Protein AF-A0A067JIJ6-F1 (afdb_monomer_lite)

Secondary structure (DSSP, 8-state):
-HHHHHHIIIIIII-PPTT-EEEETTTTSHHHHHHHHHHHHTT-EEEE--S-HHHHHHHHHHHHHHHHHHHHHH-HHHHHHHHHHS--PPPP--SS-EEEEHHHHHHHHHHTT----TTSPPPHHHHHHHHHHHHHHHS-S-EEEES-BGGGS-TTPPBPSS-TTBBS--

pLDDT: mean 89.57, std 6.36, range [61.25, 97.12]

Radius of gyration: 20.77 Å; chains: 1; bounding box: 52×34×54 Å

Organism: Jatropha curcas (NCBI:txid180498)

Foldseek 3Di:
DLQVCLCCVQCVVVNDAAAAEAEQAACLDSNNVNNQVVCVVRNYHYDYDHPAQVSVVVVVLQVVLVVLVCCVVPVVVVVVVVCVVPPDDRAFADNPAAEEELVRLVVLLVVVVDDDDQQEDDDPVSVVVSLVSCCVPPVHSGHHYAFHAPVHDDPPFDAPPVDNRTGSHD

Structure (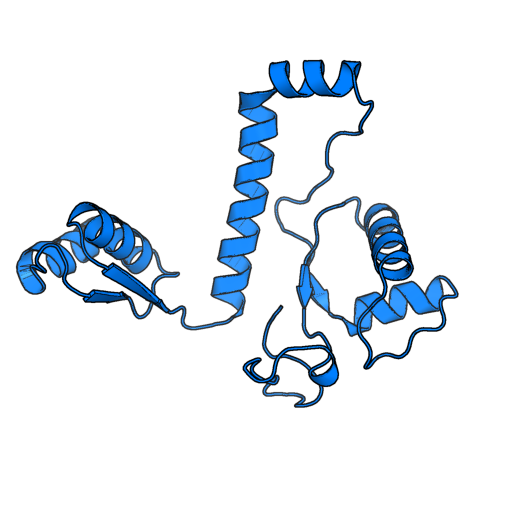mmCIF, N/CA/C/O backbone):
data_AF-A0A067JIJ6-F1
#
_entry.id   AF-A0A067JIJ6-F1
#
loop_
_atom_site.group_PDB
_atom_site.id
_atom_site.type_symbol
_atom_site.label_atom_id
_atom_site.label_alt_id
_atom_site.label_comp_id
_atom_site.label_asym_id
_atom_site.label_entity_id
_atom_site.label_seq_id
_atom_site.pdbx_PDB_ins_code
_atom_site.Cartn_x
_atom_site.Cartn_y
_atom_site.Cartn_z
_atom_site.occupancy
_atom_site.B_iso_or_equiv
_atom_site.auth_seq_id
_atom_site.auth_comp_id
_atom_site.auth_asym_id
_atom_site.auth_atom_id
_atom_site.pdbx_PDB_model_num
ATOM 1 N N . MET A 1 1 ? 17.591 14.499 -14.780 1.00 70.12 1 MET A N 1
ATOM 2 C CA . MET A 1 1 ? 18.562 13.438 -15.145 1.00 70.12 1 MET A CA 1
ATOM 3 C C . MET A 1 1 ? 18.057 11.987 -15.072 1.00 70.12 1 MET A C 1
ATOM 5 O O . MET A 1 1 ? 18.535 11.221 -15.896 1.00 70.12 1 MET A O 1
ATOM 9 N N . PRO A 1 2 ? 17.116 11.569 -14.192 1.00 82.56 2 PRO A N 1
ATOM 10 C CA . PRO A 1 2 ? 16.748 10.147 -14.057 1.00 82.56 2 PRO A CA 1
ATOM 11 C C . PRO A 1 2 ? 16.275 9.461 -15.348 1.00 82.56 2 PRO A C 1
ATOM 13 O O . PRO A 1 2 ? 16.633 8.314 -15.590 1.00 82.56 2 PRO A O 1
ATOM 16 N N . GLY A 1 3 ? 15.517 10.173 -16.191 1.00 88.06 3 GLY A N 1
ATOM 17 C CA . GLY A 1 3 ? 14.986 9.629 -17.446 1.00 88.06 3 GLY A CA 1
ATOM 18 C C . GLY A 1 3 ? 16.061 9.281 -18.477 1.00 88.06 3 GLY A C 1
ATOM 19 O O . GLY A 1 3 ? 16.029 8.189 -19.028 1.00 88.06 3 GLY A O 1
ATOM 20 N N . ILE A 1 4 ? 17.049 10.160 -18.688 1.00 92.12 4 ILE A N 1
ATOM 21 C CA . ILE A 1 4 ? 18.144 9.912 -19.64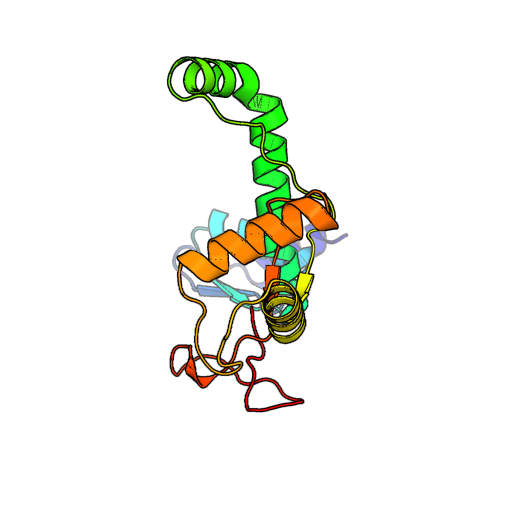5 1.00 92.12 4 ILE A CA 1
ATOM 22 C C . ILE A 1 4 ? 18.999 8.732 -19.177 1.00 92.12 4 ILE A C 1
ATOM 24 O O . ILE A 1 4 ? 19.309 7.848 -19.968 1.00 92.12 4 ILE A O 1
ATOM 28 N N . THR A 1 5 ? 19.335 8.674 -17.885 1.00 92.12 5 THR A N 1
ATOM 29 C CA . THR A 1 5 ? 20.112 7.558 -17.327 1.00 92.12 5 THR A CA 1
ATOM 30 C C . THR A 1 5 ? 19.368 6.228 -17.453 1.00 92.12 5 THR A C 1
ATOM 32 O O . THR A 1 5 ? 19.973 5.234 -17.844 1.00 92.12 5 THR A O 1
ATOM 35 N N . ALA A 1 6 ? 18.059 6.209 -17.170 1.00 92.75 6 ALA A N 1
ATOM 36 C CA . ALA A 1 6 ? 17.227 5.023 -17.358 1.00 92.75 6 ALA A CA 1
ATOM 37 C C . ALA A 1 6 ? 17.177 4.594 -18.831 1.00 92.75 6 ALA A C 1
ATOM 39 O O . ALA A 1 6 ? 17.359 3.418 -19.127 1.00 92.75 6 ALA A O 1
ATOM 40 N N . TYR A 1 7 ? 16.968 5.547 -19.744 1.00 92.56 7 TYR A N 1
ATOM 41 C CA . TYR A 1 7 ? 16.856 5.279 -21.174 1.00 92.56 7 TYR A CA 1
ATOM 42 C C . TYR A 1 7 ? 18.153 4.719 -21.757 1.00 92.56 7 TYR A C 1
ATOM 44 O O . TYR A 1 7 ? 18.118 3.670 -22.387 1.00 92.56 7 TYR A O 1
ATOM 52 N N . VAL A 1 8 ? 19.291 5.382 -21.526 1.00 93.94 8 VAL A N 1
ATOM 53 C CA . VAL A 1 8 ? 20.591 4.939 -22.059 1.00 93.94 8 VAL A CA 1
ATOM 54 C C . VAL A 1 8 ? 20.981 3.591 -21.456 1.00 93.94 8 VAL A C 1
ATOM 56 O O . VAL A 1 8 ? 21.371 2.679 -22.180 1.00 93.94 8 VAL A O 1
ATOM 59 N N . GLY A 1 9 ? 20.817 3.422 -20.140 1.00 91.75 9 GLY A N 1
ATOM 60 C CA . GLY A 1 9 ? 21.120 2.153 -19.480 1.00 91.75 9 GLY A CA 1
ATOM 61 C C . GLY A 1 9 ? 20.268 0.993 -19.998 1.00 91.75 9 GLY A C 1
ATOM 62 O O . GLY A 1 9 ? 20.785 -0.102 -20.202 1.00 91.75 9 GLY A O 1
ATOM 63 N N . PHE A 1 10 ? 18.976 1.231 -20.239 1.00 93.69 10 PHE A N 1
ATOM 64 C CA . PHE A 1 10 ? 18.049 0.197 -20.685 1.00 93.69 10 PHE A CA 1
ATOM 65 C C . PHE A 1 10 ? 18.138 -0.083 -22.193 1.00 93.69 10 PHE A C 1
ATOM 67 O O . PHE A 1 10 ? 18.303 -1.235 -22.575 1.00 93.69 10 PHE A O 1
ATOM 74 N N . ASN A 1 11 ? 18.050 0.944 -23.044 1.00 91.12 11 ASN A N 1
ATOM 75 C CA . ASN A 1 11 ? 17.945 0.776 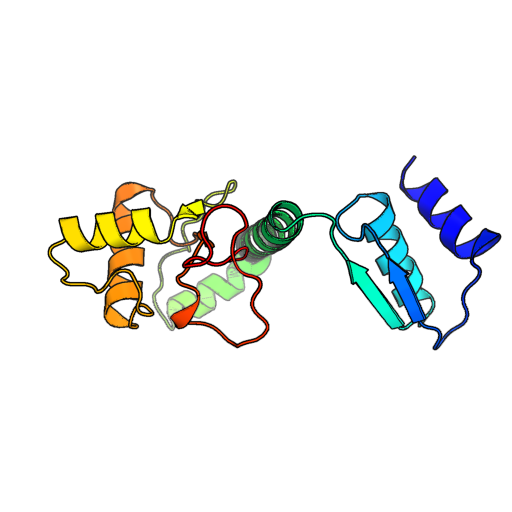-24.497 1.00 91.12 11 ASN A CA 1
ATOM 76 C C . ASN A 1 11 ? 19.301 0.655 -25.202 1.00 91.12 11 ASN A C 1
ATOM 78 O O . ASN A 1 11 ? 19.413 -0.148 -26.119 1.00 91.12 11 ASN A O 1
ATOM 82 N N . GLU A 1 12 ? 20.317 1.417 -24.787 1.00 91.44 12 GLU A N 1
ATOM 83 C CA . GLU A 1 12 ? 21.606 1.464 -25.503 1.00 91.44 12 GLU A CA 1
ATOM 84 C C . GLU A 1 12 ? 22.609 0.442 -24.958 1.00 91.44 12 GLU A C 1
ATOM 86 O O . GLU A 1 12 ? 23.331 -0.193 -25.718 1.00 91.44 12 GLU A O 1
ATOM 91 N N . ILE A 1 13 ? 22.667 0.284 -23.630 1.00 91.94 13 ILE A N 1
ATOM 92 C CA . ILE A 1 13 ? 23.643 -0.605 -22.982 1.00 91.94 13 ILE A CA 1
ATOM 93 C C . ILE A 1 13 ? 23.062 -2.007 -22.789 1.00 91.94 13 ILE A C 1
ATOM 95 O O . ILE A 1 13 ? 23.692 -2.991 -23.166 1.00 91.94 13 ILE A O 1
ATOM 99 N N . GLY A 1 14 ? 21.883 -2.109 -22.168 1.00 89.56 14 GLY A N 1
ATOM 100 C CA . GLY A 1 14 ? 21.240 -3.396 -21.902 1.00 89.56 14 GLY A CA 1
ATOM 101 C C . GLY A 1 14 ? 20.607 -4.024 -23.145 1.00 89.56 14 GLY A C 1
ATOM 102 O O . GLY A 1 14 ? 20.745 -5.226 -23.348 1.00 89.56 14 GLY A O 1
ATOM 103 N N . ALA A 1 15 ? 19.908 -3.212 -23.945 1.00 92.12 15 ALA A N 1
ATOM 104 C CA . ALA A 1 15 ? 19.182 -3.593 -25.161 1.00 92.12 15 ALA A CA 1
ATOM 105 C C . ALA A 1 15 ? 18.406 -4.934 -25.061 1.00 92.12 15 ALA A C 1
ATOM 107 O O . ALA A 1 15 ? 18.557 -5.796 -25.936 1.00 92.12 15 ALA A O 1
ATOM 108 N N . PRO A 1 16 ? 17.588 -5.150 -24.008 1.00 92.62 16 PRO A N 1
ATOM 109 C CA . PRO A 1 16 ? 16.910 -6.424 -23.806 1.00 92.62 16 PRO A CA 1
ATOM 110 C C . PRO A 1 16 ? 15.815 -6.652 -24.850 1.00 92.62 16 PRO A C 1
ATOM 112 O O . PRO A 1 16 ? 15.179 -5.719 -25.351 1.00 92.62 16 PRO A O 1
ATOM 115 N N . LYS A 1 17 ? 15.566 -7.922 -25.162 1.00 93.12 17 LYS A N 1
ATOM 116 C CA . LYS A 1 17 ? 14.588 -8.355 -26.162 1.00 93.12 17 LYS A CA 1
ATOM 117 C C . LYS A 1 17 ? 13.267 -8.757 -25.517 1.00 93.12 17 LYS A C 1
ATOM 119 O O . LYS A 1 17 ? 13.188 -9.178 -24.365 1.00 93.12 17 LYS A O 1
ATOM 124 N N . LYS A 1 18 ? 12.200 -8.686 -26.312 1.00 96.12 18 LYS A N 1
ATOM 125 C CA . LYS A 1 18 ? 10.867 -9.153 -25.919 1.00 96.12 18 LYS A CA 1
ATOM 126 C C . L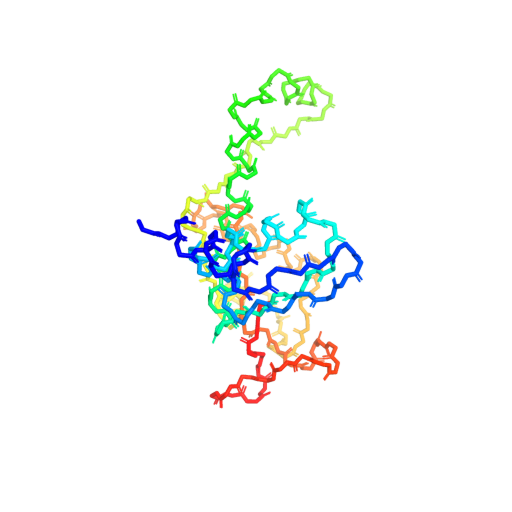YS A 1 18 ? 10.926 -10.594 -25.396 1.00 96.12 18 LYS A C 1
ATOM 128 O O . LYS A 1 18 ? 11.490 -11.468 -26.047 1.00 96.12 18 LYS A O 1
ATOM 133 N N . GLY A 1 19 ? 10.284 -10.836 -24.256 1.00 94.94 19 GLY A N 1
ATOM 134 C CA . GLY A 1 19 ? 10.257 -12.135 -23.580 1.00 94.94 19 GLY A CA 1
ATOM 135 C C . GLY A 1 19 ? 11.434 -12.394 -22.636 1.00 94.94 19 GLY A C 1
ATOM 136 O O . GLY A 1 19 ? 11.396 -13.385 -21.912 1.00 94.94 19 GLY A O 1
ATOM 137 N N . GLU A 1 20 ? 12.444 -11.521 -22.587 1.00 96.12 20 GLU A N 1
ATOM 138 C CA . GLU A 1 20 ? 13.551 -11.651 -21.636 1.00 96.12 20 GLU A CA 1
ATOM 139 C C . GLU A 1 20 ? 13.171 -11.172 -20.229 1.00 96.12 20 GLU A C 1
ATOM 141 O O . GLU A 1 20 ? 12.170 -10.479 -20.020 1.00 96.12 20 GLU A O 1
ATOM 146 N N . TYR A 1 21 ? 13.988 -11.556 -19.246 1.00 95.75 21 TYR A N 1
ATOM 147 C CA . TYR A 1 21 ? 13.817 -11.187 -17.845 1.00 95.75 21 TYR A CA 1
ATOM 148 C C . TYR A 1 21 ? 14.712 -10.001 -17.485 1.00 95.75 21 TYR A C 1
ATOM 150 O O . TYR A 1 21 ? 15.929 -10.056 -17.636 1.00 95.75 21 TYR A O 1
ATOM 158 N N . VAL A 1 22 ? 14.110 -8.943 -16.948 1.00 95.12 22 VAL A N 1
ATOM 159 C CA . VAL A 1 22 ? 14.792 -7.730 -16.494 1.00 95.12 22 VAL A CA 1
ATOM 160 C C . VAL A 1 22 ? 14.654 -7.623 -14.982 1.00 95.12 22 VAL A C 1
ATOM 162 O O . VAL A 1 22 ? 13.550 -7.471 -14.452 1.00 95.12 22 VAL A O 1
ATOM 165 N N . PHE A 1 23 ? 15.787 -7.679 -14.283 1.00 94.31 23 PHE A N 1
ATOM 166 C CA . PHE A 1 23 ? 15.848 -7.469 -12.841 1.00 94.31 23 PHE A CA 1
ATOM 167 C C . PHE A 1 23 ? 16.239 -6.024 -12.507 1.00 94.31 23 PHE A C 1
ATOM 169 O O . PHE A 1 23 ? 17.283 -5.536 -12.934 1.00 94.31 23 PHE A O 1
ATOM 176 N N . VAL A 1 24 ? 15.417 -5.344 -11.707 1.00 93.31 24 VAL A N 1
ATOM 177 C CA . VAL A 1 24 ? 15.632 -3.959 -11.270 1.00 93.31 24 VAL A CA 1
ATOM 178 C C . VAL A 1 24 ? 15.922 -3.940 -9.771 1.00 93.31 24 VAL A C 1
ATOM 180 O O . VAL A 1 24 ? 15.011 -3.985 -8.945 1.00 93.31 24 VAL A O 1
ATOM 183 N N . SER A 1 25 ? 17.200 -3.834 -9.406 1.00 88.44 25 SER A N 1
ATOM 184 C CA . SER A 1 25 ? 17.664 -3.963 -8.015 1.00 88.44 25 SER A CA 1
ATOM 185 C C . SER A 1 25 ? 17.167 -2.858 -7.063 1.00 88.44 25 SER A C 1
ATOM 187 O O . SER A 1 25 ? 17.027 -3.081 -5.859 1.00 88.44 25 SER A O 1
ATOM 189 N N . ALA A 1 26 ? 16.862 -1.670 -7.592 1.00 88.38 26 ALA A N 1
ATOM 190 C CA . ALA A 1 26 ? 16.359 -0.516 -6.846 1.00 88.38 26 ALA A CA 1
ATOM 191 C C . ALA A 1 26 ? 15.078 0.052 -7.481 1.00 88.38 26 ALA A C 1
ATOM 193 O O . ALA A 1 26 ? 14.979 1.250 -7.761 1.00 88.38 26 ALA A O 1
ATOM 194 N N . ALA A 1 27 ? 14.083 -0.811 -7.695 1.00 90.31 27 ALA A N 1
ATOM 195 C CA . ALA A 1 27 ? 12.816 -0.480 -8.351 1.00 90.31 27 ALA A CA 1
ATOM 196 C C . ALA A 1 27 ? 12.028 0.634 -7.642 1.00 90.31 27 ALA A C 1
ATOM 198 O O . ALA A 1 27 ? 11.236 1.329 -8.268 1.00 90.31 27 ALA A O 1
ATOM 199 N N . SER A 1 28 ? 12.276 0.857 -6.347 1.00 87.56 28 SER A N 1
ATOM 200 C CA . SER A 1 28 ? 11.662 1.953 -5.593 1.00 87.56 28 SER A CA 1
ATOM 201 C C . SER A 1 28 ? 12.216 3.344 -5.926 1.00 87.56 28 SER A C 1
ATOM 203 O O . SER A 1 28 ? 11.618 4.338 -5.524 1.00 87.56 28 SER A O 1
ATOM 205 N N . GLY A 1 29 ? 13.388 3.432 -6.562 1.00 85.62 29 GLY A N 1
ATOM 206 C CA . GLY A 1 29 ? 14.057 4.696 -6.879 1.00 85.62 29 GLY A CA 1
ATOM 207 C C . GLY A 1 29 ? 13.596 5.307 -8.204 1.00 85.62 29 GLY A C 1
ATOM 208 O O . GLY A 1 29 ? 13.052 4.612 -9.056 1.00 85.62 29 GLY A O 1
ATOM 209 N N . ALA A 1 30 ? 13.881 6.597 -8.410 1.00 88.06 30 ALA A N 1
ATOM 210 C CA . ALA A 1 30 ? 13.436 7.345 -9.593 1.00 88.06 30 ALA A CA 1
ATOM 211 C C . ALA A 1 30 ? 13.857 6.701 -10.930 1.00 88.06 30 ALA A C 1
ATOM 213 O O . ALA A 1 30 ? 13.056 6.621 -11.852 1.00 88.06 30 ALA A O 1
ATOM 214 N N . ILE A 1 31 ? 15.096 6.202 -11.033 1.00 92.31 31 ILE A N 1
ATOM 215 C CA . ILE A 1 31 ? 15.582 5.506 -12.238 1.00 92.31 31 ILE A CA 1
ATOM 216 C C . ILE A 1 31 ? 14.916 4.130 -12.369 1.00 92.31 31 ILE A C 1
ATOM 218 O O . ILE A 1 31 ? 14.432 3.783 -13.440 1.00 92.31 31 ILE A O 1
ATOM 222 N N . GLY A 1 32 ? 14.856 3.359 -11.278 1.00 90.62 32 GLY A N 1
ATOM 223 C CA . GLY A 1 32 ? 14.312 1.999 -11.283 1.00 90.62 32 GLY A CA 1
ATOM 224 C C . GLY A 1 32 ? 12.837 1.936 -11.685 1.00 90.62 32 GLY A C 1
ATOM 225 O O . GLY A 1 32 ? 12.451 1.036 -12.425 1.00 90.62 32 GLY A O 1
ATOM 226 N N . GLN A 1 33 ? 12.035 2.922 -11.271 1.00 91.00 33 GLN A N 1
ATOM 227 C CA . GLN A 1 33 ? 10.636 3.040 -11.694 1.00 91.00 33 GLN A CA 1
ATOM 228 C C . GLN A 1 33 ? 10.516 3.225 -13.214 1.00 91.00 33 GLN A C 1
ATOM 230 O O . GLN A 1 33 ? 9.723 2.535 -13.852 1.00 91.00 33 GLN A O 1
ATOM 235 N N . ILE A 1 34 ? 11.343 4.097 -13.804 1.00 94.00 34 ILE A N 1
ATOM 236 C CA . ILE A 1 34 ? 11.353 4.349 -15.253 1.00 94.00 34 ILE A CA 1
ATOM 237 C C . ILE A 1 34 ? 11.839 3.108 -16.010 1.00 94.00 34 ILE A C 1
ATOM 239 O O . ILE A 1 34 ? 11.203 2.694 -16.974 1.00 94.00 34 ILE A O 1
ATOM 243 N N . VAL A 1 35 ? 12.919 2.465 -15.552 1.00 94.62 35 VAL A N 1
ATOM 244 C CA . VAL A 1 35 ? 13.430 1.224 -16.162 1.00 94.62 35 VAL A CA 1
ATOM 245 C C . VAL A 1 35 ? 12.372 0.121 -16.137 1.00 94.62 35 VAL A C 1
ATOM 247 O O . VAL A 1 35 ? 12.194 -0.572 -17.133 1.00 94.62 35 VAL A O 1
ATOM 250 N N . GLY A 1 36 ? 11.623 -0.021 -15.040 1.00 93.25 36 GLY A N 1
ATOM 251 C CA . GLY A 1 36 ? 10.535 -0.996 -14.958 1.00 93.25 36 GLY A CA 1
ATOM 252 C C . GLY A 1 36 ? 9.433 -0.750 -15.993 1.00 93.25 36 GLY A C 1
ATOM 253 O O . GLY A 1 36 ? 8.947 -1.701 -16.607 1.00 93.25 36 GLY A O 1
ATOM 254 N N . GLN A 1 37 ? 9.075 0.515 -16.234 1.00 93.06 37 GLN A N 1
ATOM 255 C CA . GLN A 1 37 ? 8.114 0.891 -17.276 1.00 93.06 37 GLN A CA 1
ATOM 256 C C . GLN A 1 37 ? 8.659 0.612 -18.681 1.00 93.06 37 GLN A C 1
ATOM 258 O O . GLN A 1 37 ? 7.972 -0.021 -19.481 1.00 93.06 37 GLN A O 1
ATOM 263 N N . LEU A 1 38 ? 9.903 1.014 -18.966 1.00 94.56 38 LEU A N 1
ATOM 264 C CA . LEU A 1 38 ? 10.565 0.745 -20.248 1.00 94.56 38 LEU A CA 1
ATOM 265 C C . LEU A 1 38 ? 10.645 -0.759 -20.535 1.00 94.56 38 LEU A C 1
ATOM 267 O O . LEU A 1 38 ? 10.311 -1.198 -21.631 1.00 94.56 38 LEU A O 1
ATOM 271 N N . ALA A 1 39 ? 10.987 -1.562 -19.528 1.00 94.69 39 ALA A N 1
ATOM 272 C CA . ALA A 1 39 ? 11.045 -3.012 -19.648 1.00 94.69 39 ALA A CA 1
ATOM 273 C C . ALA A 1 39 ? 9.678 -3.646 -19.931 1.00 94.69 39 ALA A C 1
ATOM 275 O O . ALA A 1 39 ? 9.581 -4.553 -20.760 1.00 94.69 39 ALA A O 1
ATOM 276 N N . LYS A 1 40 ? 8.600 -3.139 -19.319 1.00 93.31 40 LYS A N 1
ATOM 277 C CA . LYS A 1 40 ? 7.235 -3.567 -19.662 1.00 93.31 40 LYS A CA 1
ATOM 278 C C . LYS A 1 40 ? 6.848 -3.182 -21.089 1.00 93.31 40 LYS A C 1
ATOM 280 O O . LYS A 1 40 ? 6.287 -4.021 -21.790 1.00 93.31 40 LYS A O 1
ATOM 285 N N . LEU A 1 41 ? 7.179 -1.968 -21.535 1.00 94.19 41 LEU A N 1
ATOM 286 C CA . LEU A 1 41 ? 6.918 -1.512 -22.907 1.00 94.19 41 LEU A CA 1
ATOM 287 C C . LEU A 1 41 ? 7.698 -2.326 -23.950 1.00 94.19 41 LEU A C 1
ATOM 289 O O . LEU A 1 41 ? 7.154 -2.646 -25.002 1.00 94.19 41 LEU A O 1
ATOM 293 N N . ALA A 1 42 ? 8.926 -2.742 -23.633 1.00 93.50 42 ALA A N 1
ATOM 294 C CA . ALA A 1 42 ? 9.732 -3.639 -24.464 1.00 93.50 42 ALA A CA 1
ATOM 295 C C . ALA A 1 42 ? 9.219 -5.098 -24.482 1.00 93.50 42 ALA A C 1
ATOM 297 O O . ALA A 1 42 ? 9.777 -5.952 -25.170 1.00 93.50 42 ALA A O 1
ATOM 298 N N . GLY A 1 43 ? 8.159 -5.415 -23.727 1.00 94.38 43 GLY A N 1
ATOM 299 C CA . GLY A 1 43 ? 7.594 -6.760 -23.636 1.00 94.38 43 GLY A CA 1
ATOM 300 C C . GLY A 1 43 ? 8.458 -7.740 -22.839 1.00 94.38 43 GLY A C 1
ATOM 301 O O . GLY A 1 43 ? 8.410 -8.942 -23.101 1.00 94.38 43 GLY A O 1
ATOM 302 N N . CYS A 1 44 ? 9.259 -7.242 -21.895 1.00 96.06 44 CYS A N 1
ATOM 303 C CA . CYS A 1 44 ? 10.068 -8.053 -20.988 1.00 96.06 44 CYS A CA 1
ATOM 304 C C . CYS A 1 44 ? 9.283 -8.447 -19.724 1.00 96.06 44 CYS A C 1
ATOM 306 O O . CYS A 1 44 ? 8.348 -7.765 -19.280 1.00 96.06 44 CYS A O 1
ATOM 308 N N . TYR A 1 45 ? 9.712 -9.529 -19.080 1.00 95.00 45 TYR A N 1
ATOM 309 C CA . TYR A 1 45 ? 9.295 -9.889 -17.730 1.00 95.00 45 TYR A CA 1
ATOM 310 C C . TYR A 1 45 ? 10.130 -9.107 -16.718 1.00 95.00 45 TYR A C 1
ATOM 312 O O . TYR A 1 45 ? 11.350 -9.212 -16.700 1.00 95.00 45 TYR A O 1
ATOM 320 N N . VAL A 1 46 ? 9.484 -8.318 -15.861 1.00 94.19 46 VAL A N 1
ATOM 321 C CA . VAL A 1 46 ? 10.179 -7.406 -14.942 1.00 94.19 46 VAL A CA 1
ATOM 322 C C . VAL A 1 46 ? 10.051 -7.900 -13.513 1.00 94.19 46 VAL A C 1
ATOM 324 O O . VAL A 1 46 ? 8.934 -8.104 -13.035 1.00 94.19 46 VAL A O 1
ATOM 327 N N . VAL A 1 47 ? 11.183 -8.031 -12.826 1.00 93.19 47 VAL A N 1
ATOM 328 C CA . VAL A 1 47 ? 11.258 -8.311 -11.389 1.00 93.19 47 VAL A CA 1
ATOM 329 C C . VAL A 1 47 ? 11.988 -7.155 -10.720 1.00 93.19 47 VAL A C 1
ATOM 331 O O . VAL A 1 47 ? 13.113 -6.833 -11.084 1.00 93.19 47 VAL A O 1
ATOM 334 N N . GLY A 1 48 ? 11.349 -6.508 -9.750 1.00 90.12 48 GLY A N 1
ATOM 335 C CA . GLY A 1 48 ? 11.929 -5.384 -9.021 1.00 90.12 48 GLY A CA 1
ATOM 336 C C . GLY A 1 48 ? 12.176 -5.724 -7.558 1.00 90.12 48 GLY A C 1
ATOM 337 O O . GLY A 1 48 ? 11.310 -6.308 -6.912 1.00 90.12 48 GLY A O 1
ATOM 338 N N . SER A 1 49 ? 13.318 -5.306 -7.018 1.00 90.62 49 SER A N 1
ATOM 339 C CA . SER A 1 49 ? 13.566 -5.279 -5.575 1.00 90.62 49 SER A CA 1
ATOM 340 C C . SER A 1 49 ? 13.656 -3.846 -5.058 1.00 90.62 49 SER A C 1
ATOM 342 O O . SER A 1 49 ? 13.967 -2.905 -5.791 1.00 90.62 49 SER A O 1
ATOM 344 N N . ALA A 1 50 ? 13.392 -3.670 -3.768 1.00 88.75 50 ALA A N 1
ATOM 345 C CA . ALA A 1 50 ? 13.590 -2.412 -3.064 1.00 88.75 50 ALA A CA 1
ATOM 346 C C . ALA A 1 50 ? 14.578 -2.633 -1.918 1.00 88.75 50 ALA A C 1
ATOM 348 O O . ALA A 1 50 ? 14.507 -3.636 -1.216 1.00 88.75 50 ALA A O 1
ATOM 349 N N . GLY A 1 51 ? 15.488 -1.679 -1.717 1.00 81.75 51 GLY A N 1
ATOM 350 C CA . GLY A 1 51 ? 16.573 -1.826 -0.741 1.00 81.75 51 GLY A CA 1
ATOM 351 C C . GLY A 1 51 ? 16.146 -1.756 0.729 1.00 81.75 51 GLY A C 1
ATOM 352 O O . GLY A 1 51 ? 16.976 -1.983 1.598 1.00 81.75 51 GLY A O 1
ATOM 353 N N . SER A 1 52 ? 14.891 -1.404 1.030 1.00 84.50 52 SER A N 1
ATOM 354 C CA . SER A 1 52 ? 14.366 -1.480 2.395 1.00 84.50 52 SER A CA 1
ATOM 355 C C . SER A 1 52 ? 12.847 -1.632 2.411 1.00 84.50 52 SER A C 1
ATOM 357 O O . SER A 1 52 ? 12.144 -1.216 1.483 1.00 84.50 52 SER A O 1
ATOM 359 N N . LYS A 1 53 ? 12.334 -2.200 3.501 1.00 82.25 53 LYS A N 1
ATOM 360 C CA . LYS A 1 53 ? 10.898 -2.373 3.749 1.00 82.25 53 LYS A CA 1
ATOM 361 C C . LYS A 1 53 ? 10.150 -1.041 3.836 1.00 82.25 53 LYS A C 1
ATOM 363 O O . LYS A 1 53 ? 9.024 -0.940 3.364 1.00 82.25 53 LYS A O 1
ATOM 368 N N . GLU A 1 54 ? 10.784 -0.001 4.374 1.00 84.31 54 GLU A N 1
ATOM 369 C CA . GLU A 1 54 ? 10.205 1.336 4.517 1.00 84.31 54 GLU A CA 1
ATOM 370 C C . GLU A 1 54 ? 9.947 1.956 3.146 1.00 84.31 54 GLU A C 1
ATOM 372 O O . GLU A 1 54 ? 8.948 2.649 2.960 1.00 84.31 54 GLU A O 1
ATOM 377 N N . LYS A 1 55 ? 10.815 1.668 2.165 1.00 85.50 55 LYS A N 1
ATOM 378 C CA . LYS A 1 55 ? 10.619 2.103 0.779 1.00 85.50 55 LYS A CA 1
ATOM 379 C C . LYS A 1 55 ? 9.425 1.401 0.139 1.00 85.50 55 LYS A C 1
ATOM 381 O O . LYS A 1 55 ? 8.645 2.069 -0.531 1.00 85.50 55 LYS A O 1
ATOM 386 N N . VAL A 1 56 ? 9.260 0.095 0.365 1.00 87.81 56 VAL A N 1
ATOM 387 C CA . VAL A 1 56 ? 8.091 -0.662 -0.124 1.00 87.81 56 VAL A CA 1
ATOM 388 C C . VAL A 1 56 ? 6.810 -0.134 0.514 1.00 87.81 56 VAL A C 1
ATOM 390 O O . VAL A 1 56 ? 5.871 0.211 -0.196 1.00 87.81 56 VAL A O 1
ATOM 393 N N . MET A 1 57 ? 6.803 0.015 1.839 1.00 86.88 57 MET A N 1
ATOM 394 C CA . MET A 1 57 ? 5.674 0.567 2.587 1.00 86.88 57 MET A CA 1
ATOM 395 C C . MET A 1 57 ? 5.307 1.964 2.086 1.00 86.88 57 MET A C 1
ATOM 397 O O . MET A 1 57 ? 4.145 2.228 1.817 1.00 86.88 57 MET A O 1
ATOM 401 N N . GLY A 1 58 ? 6.297 2.830 1.855 1.00 87.94 58 GLY A N 1
ATOM 402 C CA . GLY A 1 58 ? 6.072 4.166 1.303 1.00 87.94 58 GLY A CA 1
ATOM 403 C C . GLY A 1 58 ? 5.533 4.182 -0.133 1.00 87.94 58 GLY A C 1
ATOM 404 O O . GLY A 1 58 ? 4.872 5.143 -0.516 1.00 87.94 58 GLY A O 1
ATOM 405 N N . ILE A 1 59 ? 5.803 3.155 -0.946 1.00 87.88 59 ILE A N 1
ATOM 406 C CA . ILE A 1 59 ? 5.188 3.022 -2.277 1.00 87.88 59 ILE A CA 1
ATOM 407 C C . ILE A 1 59 ? 3.717 2.642 -2.143 1.00 87.88 59 ILE A C 1
ATOM 409 O O . ILE A 1 59 ? 2.882 3.287 -2.766 1.00 87.88 59 ILE A O 1
ATOM 413 N N . VAL A 1 60 ? 3.411 1.631 -1.326 1.00 90.56 60 VAL A N 1
ATOM 414 C CA . VAL A 1 60 ? 2.034 1.167 -1.096 1.00 90.56 60 VAL A CA 1
ATOM 415 C C . VAL A 1 60 ? 1.178 2.281 -0.495 1.00 90.56 60 VAL A C 1
ATOM 417 O O . VAL A 1 60 ? 0.068 2.520 -0.949 1.00 90.56 60 VAL A O 1
ATOM 420 N N . ASP A 1 61 ? 1.734 3.001 0.474 1.00 91.38 61 ASP A N 1
ATOM 421 C CA . ASP A 1 61 ? 1.125 4.160 1.125 1.00 91.38 61 ASP A CA 1
ATOM 422 C C . ASP A 1 61 ? 0.696 5.220 0.103 1.00 91.38 61 ASP A C 1
ATOM 424 O O . ASP A 1 61 ? -0.491 5.502 -0.059 1.00 91.38 61 ASP A O 1
ATOM 428 N N . ARG A 1 62 ? 1.653 5.714 -0.693 1.00 90.81 62 ARG A N 1
ATOM 429 C CA . ARG A 1 62 ? 1.365 6.712 -1.730 1.00 90.81 62 ARG A CA 1
ATOM 430 C C . ARG A 1 62 ? 0.398 6.207 -2.792 1.00 90.81 62 ARG A C 1
ATOM 432 O O . ARG A 1 62 ? -0.396 6.998 -3.282 1.00 90.81 62 ARG A O 1
ATOM 439 N N . LEU A 1 63 ? 0.469 4.925 -3.151 1.00 93.12 63 LEU A N 1
ATOM 440 C CA . LEU A 1 63 ? -0.444 4.328 -4.121 1.00 93.12 63 LEU A CA 1
ATOM 441 C C . LEU A 1 63 ? -1.896 4.430 -3.641 1.00 93.12 63 LEU A C 1
ATOM 443 O O . LEU A 1 63 ? -2.739 4.901 -4.395 1.00 93.12 63 LEU A O 1
ATOM 447 N N . PHE A 1 64 ? -2.183 4.034 -2.399 1.00 94.44 64 PHE A N 1
ATOM 448 C CA . PHE A 1 64 ? -3.541 4.115 -1.857 1.00 94.44 64 PHE A CA 1
ATOM 449 C C . PHE A 1 64 ? -4.029 5.553 -1.729 1.00 94.44 64 PHE A C 1
ATOM 451 O O . PHE A 1 64 ? -5.131 5.851 -2.180 1.00 94.44 64 PHE A O 1
ATOM 458 N N . VAL A 1 65 ? -3.196 6.454 -1.199 1.00 94.31 65 VAL A N 1
ATOM 459 C CA . VAL A 1 65 ? -3.546 7.878 -1.095 1.00 94.31 65 VAL A CA 1
ATOM 460 C C . VAL A 1 65 ? -3.886 8.454 -2.474 1.00 94.31 65 VAL A C 1
ATOM 462 O O . VAL A 1 65 ? -4.946 9.051 -2.631 1.00 94.31 65 VAL A O 1
ATOM 465 N N . MET A 1 66 ? -3.065 8.184 -3.497 1.00 94.56 66 MET A N 1
ATOM 466 C CA . MET A 1 66 ? -3.337 8.619 -4.874 1.00 94.56 66 MET A CA 1
ATOM 467 C C . MET A 1 66 ? -4.634 8.037 -5.443 1.00 94.56 66 MET A C 1
ATOM 469 O O . MET A 1 66 ? -5.342 8.740 -6.156 1.00 94.56 66 MET A O 1
ATOM 473 N N . ILE A 1 67 ? -4.954 6.772 -5.149 1.00 95.00 67 ILE A N 1
ATOM 474 C CA . ILE A 1 67 ? -6.221 6.160 -5.573 1.00 95.00 67 ILE A CA 1
ATOM 475 C C . ILE A 1 67 ? -7.400 6.896 -4.933 1.00 95.00 67 ILE A C 1
ATOM 477 O O . ILE A 1 67 ? -8.352 7.233 -5.632 1.00 95.00 67 ILE A O 1
ATOM 481 N N . PHE A 1 68 ? -7.337 7.172 -3.628 1.00 94.44 68 PHE A N 1
ATOM 482 C CA . PHE A 1 68 ? -8.404 7.889 -2.931 1.00 94.44 68 PHE A CA 1
ATOM 483 C C . PHE A 1 68 ? -8.584 9.308 -3.473 1.00 94.44 68 PHE A C 1
ATOM 485 O O . PHE A 1 68 ? -9.711 9.722 -3.735 1.00 94.44 68 PHE A O 1
ATOM 492 N N . ASP A 1 69 ? -7.484 10.022 -3.714 1.00 93.94 69 ASP A N 1
ATOM 493 C CA . ASP A 1 69 ? -7.524 11.358 -4.310 1.00 93.94 69 ASP A CA 1
ATOM 494 C C . ASP A 1 69 ? -8.144 11.325 -5.707 1.00 93.94 69 ASP A C 1
ATOM 496 O O . ASP A 1 69 ? -9.049 12.100 -6.002 1.00 93.94 69 ASP A O 1
ATOM 500 N N . TYR A 1 70 ? -7.715 10.376 -6.543 1.00 94.94 70 TYR A N 1
ATOM 501 C CA . TYR A 1 70 ? -8.233 10.230 -7.895 1.00 94.94 70 TYR A CA 1
ATOM 502 C C . TYR A 1 70 ? -9.740 9.960 -7.903 1.00 94.94 70 TYR A C 1
ATOM 504 O O . TYR A 1 70 ? -10.459 10.609 -8.660 1.00 94.94 70 TYR A O 1
ATOM 512 N N . LEU A 1 71 ? -10.225 9.048 -7.052 1.00 93.69 71 LEU A N 1
ATOM 513 C CA . LEU A 1 71 ? -11.653 8.742 -6.934 1.00 93.69 71 LEU A CA 1
ATOM 514 C C . LEU A 1 71 ? -12.455 9.966 -6.475 1.00 93.69 71 LEU A C 1
ATOM 516 O O . LEU A 1 71 ? -13.487 10.283 -7.063 1.00 93.69 71 LEU A O 1
ATOM 520 N N . ASN A 1 72 ? -11.962 10.687 -5.468 1.00 91.06 72 ASN A N 1
ATOM 521 C CA . ASN A 1 72 ? -12.633 11.873 -4.937 1.00 91.06 72 ASN A CA 1
ATOM 522 C C . ASN A 1 72 ? -12.649 13.047 -5.926 1.00 91.06 72 ASN A C 1
ATOM 524 O O . ASN A 1 72 ? -13.574 13.858 -5.905 1.00 91.06 72 ASN A O 1
ATOM 528 N N . GLU A 1 73 ? -11.628 13.176 -6.772 1.00 93.06 73 GLU A N 1
ATOM 529 C CA . GLU A 1 73 ? -11.518 14.262 -7.748 1.00 93.06 73 GLU A CA 1
ATOM 530 C C . GLU A 1 73 ? -12.261 13.955 -9.053 1.00 93.06 73 GLU A C 1
ATOM 532 O O . GLU A 1 73 ? -12.911 14.851 -9.593 1.00 93.06 73 GLU A O 1
ATOM 537 N N . ASN A 1 74 ? -12.200 12.709 -9.536 1.00 96.31 74 ASN A N 1
ATOM 538 C CA . ASN A 1 74 ? -12.625 12.339 -10.890 1.00 96.31 74 ASN A CA 1
ATOM 539 C C . ASN A 1 74 ? -13.903 11.491 -10.946 1.00 96.31 74 ASN A C 1
ATOM 541 O O . ASN A 1 74 ? -14.474 11.379 -12.023 1.00 96.31 74 ASN A O 1
ATOM 545 N N . CYS A 1 75 ? -14.358 10.905 -9.832 1.00 94.06 75 CYS A N 1
ATOM 546 C CA . CYS A 1 75 ? -15.504 9.981 -9.812 1.00 94.06 75 CYS A CA 1
ATOM 547 C C . CYS A 1 75 ? -16.652 10.466 -8.908 1.00 94.06 75 CYS A C 1
ATOM 549 O O . CYS A 1 75 ? -17.331 9.667 -8.261 1.00 94.06 75 CYS A O 1
ATOM 551 N N . LYS A 1 76 ? -16.846 11.787 -8.788 1.00 92.75 76 LYS A N 1
ATOM 552 C CA . LYS A 1 76 ? -17.839 12.369 -7.864 1.00 92.75 76 LYS A CA 1
ATOM 553 C C . LYS A 1 76 ? -19.270 11.968 -8.210 1.00 92.75 76 LYS A C 1
ATOM 555 O O . LYS A 1 76 ? -20.024 11.609 -7.312 1.00 92.75 76 LYS A O 1
ATOM 560 N N . GLU A 1 77 ? -19.628 11.998 -9.491 1.00 94.06 77 GLU A N 1
ATOM 561 C CA . GLU A 1 77 ? -20.983 11.665 -9.943 1.00 94.06 77 GLU A CA 1
ATOM 562 C C . GLU A 1 77 ? -21.312 10.195 -9.656 1.00 94.06 77 GLU A C 1
ATOM 564 O O . GLU A 1 77 ? -22.383 9.876 -9.138 1.00 94.06 77 GLU A O 1
ATOM 569 N N . GLU A 1 78 ? -20.366 9.291 -9.913 1.00 94.94 78 GLU A N 1
ATOM 570 C CA . GLU A 1 78 ? -20.510 7.869 -9.621 1.00 94.94 78 GLU A CA 1
ATOM 571 C C . GLU A 1 78 ? -20.637 7.615 -8.117 1.00 94.94 78 GLU A C 1
ATOM 573 O O . GLU A 1 78 ? -21.490 6.832 -7.691 1.00 94.94 78 GLU A O 1
ATOM 578 N N . LEU A 1 79 ? -19.828 8.299 -7.300 1.00 93.75 79 LEU A N 1
ATOM 579 C CA . LEU A 1 79 ? -19.900 8.198 -5.843 1.00 93.75 79 LEU A CA 1
ATOM 580 C C . LEU A 1 79 ? -21.253 8.682 -5.308 1.00 93.75 79 LEU A C 1
ATOM 582 O O . LEU A 1 79 ? -21.828 8.018 -4.446 1.00 93.75 79 LEU A O 1
ATOM 586 N N . GLU A 1 80 ? -21.805 9.773 -5.845 1.00 93.94 80 GLU A N 1
ATOM 587 C CA . GLU A 1 80 ? -23.140 10.260 -5.481 1.00 93.94 80 GLU A CA 1
ATOM 588 C C . GLU A 1 80 ? -24.242 9.254 -5.832 1.00 93.94 80 GLU A C 1
ATOM 590 O O . GLU A 1 80 ? -25.161 9.031 -5.039 1.00 93.94 80 GLU A O 1
ATOM 595 N N . VAL A 1 81 ? -24.162 8.617 -7.005 1.00 95.94 81 VAL A N 1
ATOM 596 C CA . VAL A 1 81 ? -25.123 7.579 -7.410 1.00 95.94 81 VAL A CA 1
ATOM 597 C C . VAL A 1 81 ? -25.082 6.399 -6.440 1.00 95.94 81 VAL A C 1
ATOM 599 O O . VAL A 1 81 ? -26.135 5.950 -5.981 1.00 95.94 81 VAL A O 1
ATOM 602 N N . VAL A 1 82 ? -23.885 5.930 -6.076 1.00 95.44 82 VAL A N 1
ATOM 603 C CA . VAL A 1 82 ? -23.722 4.854 -5.088 1.00 95.44 82 VAL A CA 1
ATOM 604 C C . VAL A 1 82 ? -24.265 5.284 -3.726 1.00 95.44 82 VAL A C 1
ATOM 606 O O . VAL A 1 82 ? -24.983 4.510 -3.095 1.00 95.44 82 VAL A O 1
ATOM 609 N N . GLN A 1 83 ? -24.001 6.522 -3.300 1.00 95.25 83 GLN A N 1
ATOM 610 C CA . GLN A 1 83 ? -24.433 7.045 -2.003 1.00 95.25 83 GLN A CA 1
ATOM 611 C C . GLN A 1 83 ? -25.962 7.111 -1.870 1.00 95.25 83 GLN A C 1
ATOM 613 O O . GLN A 1 83 ? -26.494 6.901 -0.779 1.00 95.25 83 GLN A O 1
ATOM 618 N N . ARG A 1 84 ? -26.690 7.347 -2.974 1.00 95.31 84 ARG A N 1
ATOM 619 C CA . ARG A 1 84 ? -28.166 7.312 -2.989 1.00 95.31 84 ARG A CA 1
ATOM 620 C C . ARG A 1 84 ? -28.726 5.917 -2.716 1.00 95.31 84 ARG A C 1
ATOM 622 O O . ARG A 1 84 ? -29.786 5.808 -2.107 1.00 95.31 84 ARG A O 1
ATOM 629 N N . GLN A 1 85 ? -28.049 4.867 -3.183 1.00 97.12 85 GLN A N 1
ATOM 630 C CA . GLN A 1 85 ? -28.494 3.484 -2.990 1.00 97.12 85 GLN A CA 1
ATOM 631 C C . GLN A 1 85 ? -27.990 2.893 -1.669 1.00 97.12 85 GLN A C 1
ATOM 633 O O . GLN A 1 85 ? -28.727 2.185 -0.984 1.00 97.12 85 GLN A O 1
ATOM 638 N N . TYR A 1 86 ? -26.745 3.193 -1.311 1.00 95.94 86 TYR A N 1
ATOM 639 C CA . TYR A 1 86 ? -26.079 2.715 -0.109 1.00 95.94 86 TYR A CA 1
ATOM 640 C C . TYR A 1 86 ? -25.480 3.918 0.620 1.00 95.94 86 TYR A C 1
ATOM 642 O O . TYR A 1 86 ? -24.394 4.354 0.252 1.00 95.94 86 TYR A O 1
ATOM 650 N N . PRO A 1 87 ? -26.159 4.477 1.635 1.00 94.81 87 PRO A N 1
ATOM 651 C CA . PRO A 1 87 ? -25.630 5.616 2.374 1.00 94.81 87 PRO A CA 1
ATOM 652 C C . PRO A 1 87 ? -24.273 5.287 3.010 1.00 94.81 87 PRO A C 1
ATOM 654 O O . PRO A 1 87 ? -24.161 4.338 3.787 1.00 94.81 87 PRO A O 1
ATOM 657 N N . PHE A 1 88 ? -23.248 6.076 2.686 1.00 93.44 88 PHE A N 1
ATOM 658 C CA . PHE A 1 88 ? -21.910 5.973 3.269 1.00 93.44 88 PHE A CA 1
ATOM 659 C C . PHE A 1 88 ? -21.327 7.366 3.547 1.00 93.44 88 PHE A C 1
ATOM 661 O O . PHE A 1 88 ? -21.716 8.352 2.912 1.00 93.44 88 PHE A O 1
ATOM 668 N N . GLU A 1 89 ? -20.401 7.445 4.505 1.00 90.44 89 GLU A N 1
ATOM 669 C CA . GLU A 1 89 ? -19.602 8.647 4.764 1.00 90.44 89 GLU A CA 1
ATOM 670 C C . GLU A 1 89 ? -18.353 8.657 3.881 1.00 90.44 89 GLU A C 1
ATOM 672 O O . GLU A 1 89 ? -17.733 7.617 3.658 1.00 90.44 89 GLU A O 1
ATOM 677 N N . THR A 1 90 ? -17.959 9.835 3.392 1.00 89.94 90 THR A N 1
ATOM 678 C CA . THR A 1 90 ? -16.714 9.986 2.634 1.00 89.94 90 THR A CA 1
ATOM 679 C C . THR A 1 90 ? -15.528 9.521 3.471 1.00 89.94 90 THR A C 1
ATOM 681 O O . THR A 1 90 ? -15.340 9.999 4.590 1.00 89.94 90 THR A O 1
ATOM 684 N N . LEU A 1 91 ? -14.712 8.640 2.885 1.00 92.06 91 LEU A N 1
ATOM 685 C CA . LEU A 1 91 ? -13.524 8.084 3.521 1.00 92.06 91 LEU A CA 1
ATOM 686 C C . LEU A 1 91 ? -12.609 9.201 4.039 1.00 92.06 91 LEU A C 1
ATOM 688 O O . LEU A 1 91 ? -12.129 10.033 3.265 1.00 92.06 91 LEU A O 1
ATOM 692 N N . LYS A 1 92 ? -12.317 9.183 5.338 1.00 93.62 92 LYS A N 1
ATOM 693 C CA . LYS A 1 92 ? -11.379 10.109 5.980 1.00 93.62 92 LYS A CA 1
ATOM 694 C C . LYS A 1 92 ? -9.990 9.486 5.980 1.00 93.62 92 LYS A C 1
ATOM 696 O O . LYS A 1 92 ? -9.773 8.427 6.562 1.00 93.62 92 LYS A O 1
ATOM 701 N N . TYR A 1 93 ? -9.028 10.134 5.335 1.00 94.56 93 TYR A N 1
ATOM 702 C CA . TYR A 1 93 ? -7.645 9.661 5.287 1.00 94.56 93 TYR A CA 1
ATOM 703 C C . TYR A 1 93 ? -6.652 10.820 5.356 1.00 94.56 93 TYR A C 1
ATOM 705 O O . TYR A 1 93 ? -6.946 11.953 4.976 1.00 94.56 93 TYR A O 1
ATOM 713 N N . LEU A 1 94 ? -5.450 10.523 5.847 1.00 91.88 94 LEU A N 1
ATOM 714 C CA . LEU A 1 94 ? -4.345 11.475 5.908 1.00 91.88 94 LEU A CA 1
ATOM 715 C C . LEU A 1 94 ? -3.459 11.333 4.670 1.00 91.88 94 LEU A C 1
ATOM 717 O O . LEU A 1 94 ? -3.153 10.222 4.245 1.00 91.88 94 LEU A O 1
ATOM 721 N N . ARG A 1 95 ? -2.964 12.458 4.137 1.00 86.50 95 ARG A N 1
ATOM 722 C CA . ARG A 1 95 ? -1.940 12.442 3.071 1.00 86.50 95 ARG A CA 1
ATOM 723 C C . ARG A 1 95 ? -0.640 11.781 3.533 1.00 86.50 95 ARG A C 1
ATOM 725 O O . ARG A 1 95 ? 0.023 11.114 2.748 1.00 86.50 95 ARG A O 1
ATOM 732 N N . ASN A 1 96 ? -0.301 11.954 4.811 1.00 87.75 96 ASN A N 1
ATOM 733 C CA . ASN A 1 96 ? 0.728 11.175 5.489 1.00 87.75 96 ASN A CA 1
ATOM 734 C C . ASN A 1 96 ? 0.035 10.082 6.304 1.00 87.75 96 ASN A C 1
ATOM 736 O O . ASN A 1 96 ? -0.450 10.356 7.403 1.00 87.75 96 ASN A O 1
ATOM 740 N N . THR A 1 97 ? -0.029 8.867 5.760 1.00 92.00 97 THR A N 1
ATOM 741 C CA . THR A 1 97 ? -0.732 7.750 6.399 1.00 92.00 97 THR A CA 1
ATOM 742 C C . THR A 1 97 ? -0.175 7.464 7.785 1.00 92.00 97 THR A C 1
ATOM 744 O O . THR A 1 97 ? 1.039 7.342 7.983 1.00 92.00 97 THR A O 1
ATOM 747 N N . LEU A 1 98 ? -1.082 7.320 8.750 1.00 93.12 98 LEU A N 1
ATOM 748 C CA . LEU A 1 98 ? -0.739 6.951 10.113 1.00 93.12 98 LEU A CA 1
ATOM 749 C C . LEU A 1 98 ? -0.103 5.557 10.129 1.00 93.12 98 LEU A C 1
ATOM 751 O O . LEU A 1 98 ? -0.685 4.590 9.638 1.00 93.12 98 LEU A O 1
ATOM 755 N N . ARG A 1 99 ? 1.084 5.448 10.726 1.00 92.44 99 ARG A N 1
ATOM 756 C CA . ARG A 1 99 ? 1.786 4.177 10.926 1.00 92.44 99 ARG A CA 1
ATOM 757 C C . ARG A 1 99 ? 1.854 3.885 12.413 1.00 92.44 99 ARG A C 1
ATOM 759 O O . ARG A 1 99 ? 2.415 4.681 13.160 1.00 92.44 99 ARG A O 1
ATOM 766 N N . LEU A 1 100 ? 1.292 2.755 12.819 1.00 92.12 100 LEU A N 1
ATOM 767 C CA . LEU A 1 100 ? 1.276 2.304 14.206 1.00 92.12 100 LEU A CA 1
ATOM 768 C C . LEU A 1 100 ? 2.037 0.992 14.333 1.00 92.12 100 LEU A C 1
ATOM 770 O O . LEU A 1 100 ? 1.910 0.097 13.490 1.00 92.12 100 LEU A O 1
ATOM 774 N N . ARG A 1 101 ? 2.795 0.846 15.419 1.00 90.56 101 ARG A N 1
ATOM 775 C CA . ARG A 1 101 ? 3.309 -0.463 15.821 1.00 90.56 101 ARG A CA 1
ATOM 776 C C . ARG A 1 101 ? 2.150 -1.322 16.310 1.00 90.56 101 ARG A C 1
ATOM 778 O O . ARG A 1 101 ? 1.219 -0.829 16.944 1.00 90.56 101 ARG A O 1
ATOM 785 N N . TYR A 1 102 ? 2.237 -2.627 16.072 1.00 89.25 102 TYR A N 1
ATOM 786 C CA . TYR A 1 102 ? 1.261 -3.594 16.574 1.00 89.25 102 TYR A CA 1
ATOM 787 C C . TYR A 1 102 ? 1.038 -3.460 18.088 1.00 89.25 102 TYR A C 1
ATOM 789 O O . TYR A 1 102 ? -0.096 -3.470 18.557 1.00 89.25 102 TYR A O 1
ATOM 797 N N . GLU A 1 103 ? 2.118 -3.234 18.837 1.00 89.12 103 GLU A N 1
ATOM 798 C CA . GLU A 1 103 ? 2.092 -3.005 20.285 1.00 89.12 103 GLU A CA 1
ATOM 799 C C . GLU A 1 103 ? 1.287 -1.759 20.678 1.00 89.12 103 GLU A C 1
ATOM 801 O O . GLU A 1 103 ? 0.517 -1.807 21.633 1.00 89.12 103 GLU A O 1
ATOM 806 N N . GLU A 1 104 ? 1.418 -0.663 19.922 1.00 91.75 104 GLU A N 1
ATOM 807 C CA . GLU A 1 104 ? 0.653 0.571 20.146 1.00 91.75 104 GLU A CA 1
ATOM 808 C C . GLU A 1 104 ? -0.840 0.332 19.885 1.00 91.75 104 GLU A C 1
ATOM 810 O O . GLU A 1 104 ? -1.682 0.774 20.664 1.00 91.75 104 GLU A O 1
ATOM 815 N N . GLY A 1 105 ? -1.171 -0.441 18.844 1.00 91.50 105 GLY A N 1
ATOM 816 C CA . GLY A 1 105 ? -2.548 -0.853 18.564 1.00 91.50 105 GLY A CA 1
ATOM 817 C C . GLY A 1 105 ? -3.143 -1.724 19.675 1.00 91.50 105 GLY A C 1
ATOM 818 O O . GLY A 1 105 ? -4.267 -1.483 20.113 1.00 91.50 105 GLY A O 1
ATOM 819 N N . ILE A 1 106 ? -2.385 -2.701 20.188 1.00 91.00 106 ILE A N 1
ATOM 820 C CA . ILE A 1 106 ? -2.819 -3.524 21.330 1.00 91.00 106 ILE A CA 1
ATOM 821 C C . ILE A 1 106 ? -3.016 -2.665 22.577 1.00 91.00 106 ILE A C 1
ATOM 823 O O . ILE A 1 106 ? -3.982 -2.875 23.306 1.00 91.00 106 ILE A O 1
ATOM 827 N N . GLN A 1 107 ? -2.121 -1.711 22.834 1.00 92.06 107 GLN A N 1
ATOM 828 C CA . GLN A 1 107 ? -2.223 -0.829 23.990 1.00 92.06 107 GLN A CA 1
ATOM 829 C C . GLN A 1 107 ? -3.513 0.001 23.943 1.00 92.06 107 GLN A C 1
ATOM 831 O O . GLN A 1 107 ? -4.260 0.008 24.918 1.00 92.06 107 GLN A O 1
ATOM 836 N N . MET A 1 108 ? -3.842 0.588 22.786 1.00 92.12 108 MET A N 1
ATOM 837 C CA . MET A 1 108 ? -5.112 1.301 22.584 1.00 92.12 108 MET A CA 1
ATOM 838 C C . MET A 1 108 ? -6.330 0.401 22.837 1.00 92.12 108 MET A C 1
ATOM 840 O O . MET A 1 108 ? -7.319 0.822 23.433 1.00 92.12 108 MET A O 1
ATOM 844 N N . LEU A 1 109 ? -6.263 -0.861 22.414 1.00 91.81 109 LEU A N 1
ATOM 845 C CA . LEU A 1 109 ? -7.351 -1.814 22.620 1.00 91.81 109 LEU A CA 1
ATOM 846 C C . LEU A 1 109 ? -7.501 -2.238 24.087 1.00 91.81 109 LEU A C 1
ATOM 848 O O . LEU A 1 109 ? -8.630 -2.377 24.562 1.00 91.81 109 LEU A O 1
ATOM 852 N N . LYS A 1 110 ? -6.388 -2.410 24.808 1.00 90.94 110 LYS A N 1
ATOM 853 C CA . LYS A 1 110 ? -6.382 -2.701 26.249 1.00 90.94 110 LYS A CA 1
ATOM 854 C C . LYS A 1 110 ? -6.955 -1.542 27.057 1.00 90.94 110 LYS A C 1
ATOM 856 O O . LYS A 1 110 ? -7.764 -1.775 27.948 1.00 90.94 110 LYS A O 1
ATOM 861 N N . GLU A 1 111 ? -6.592 -0.308 26.712 1.00 91.19 111 GLU A N 1
ATOM 862 C CA . GLU A 1 111 ? -7.160 0.909 27.313 1.00 91.19 111 GLU A CA 1
ATOM 863 C C . GLU A 1 111 ? -8.673 1.003 27.084 1.00 91.19 111 GLU A C 1
ATOM 865 O O . GLU A 1 111 ? -9.414 1.410 27.974 1.00 91.19 111 GLU A O 1
ATOM 870 N N . ALA A 1 112 ? -9.153 0.526 25.934 1.00 90.00 112 ALA A N 1
ATOM 871 C CA . ALA A 1 112 ? -10.577 0.408 25.633 1.00 90.00 112 ALA A CA 1
ATOM 872 C C . ALA A 1 112 ? -11.252 -0.843 26.245 1.00 90.00 112 ALA A C 1
ATOM 874 O O . ALA A 1 112 ? -12.378 -1.183 25.859 1.00 90.00 112 ALA A O 1
ATOM 875 N N . GLY A 1 113 ? -10.578 -1.563 27.150 1.00 86.62 113 GLY A N 1
ATOM 876 C CA . GLY A 1 113 ? -11.115 -2.709 27.890 1.00 86.62 113 GLY A CA 1
ATOM 877 C C . GLY A 1 113 ? -11.171 -4.031 27.116 1.00 86.62 113 GLY A C 1
ATOM 878 O O . GLY A 1 113 ? -11.955 -4.905 27.476 1.00 86.62 113 GLY A O 1
ATOM 879 N N . ALA A 1 114 ? -10.407 -4.193 26.030 1.00 84.31 114 ALA A N 1
ATOM 880 C CA . ALA A 1 114 ? -10.317 -5.469 25.318 1.00 84.31 114 ALA A CA 1
ATOM 881 C C . ALA A 1 114 ? -9.170 -6.339 25.865 1.00 84.31 114 ALA A C 1
ATOM 883 O O . ALA A 1 114 ? -8.005 -5.937 25.838 1.00 84.31 114 ALA A O 1
ATOM 884 N N . GLU A 1 115 ? -9.481 -7.561 26.301 1.00 79.19 115 GLU A N 1
ATOM 885 C CA . GLU A 1 115 ? -8.468 -8.564 26.641 1.00 79.19 115 GLU A CA 1
ATOM 886 C C . GLU A 1 115 ? -7.930 -9.226 25.371 1.00 79.19 115 GLU A C 1
ATOM 888 O O . GLU A 1 115 ? -8.622 -9.990 24.696 1.00 79.19 115 GLU A O 1
ATOM 893 N N . ILE A 1 116 ? -6.686 -8.901 25.017 1.00 82.81 116 ILE A N 1
ATOM 894 C CA . ILE A 1 116 ? -6.042 -9.388 23.796 1.00 82.81 116 ILE A CA 1
ATOM 895 C C . ILE A 1 116 ? -4.661 -9.929 24.133 1.00 82.81 116 ILE A C 1
ATOM 897 O O . ILE A 1 116 ? -3.850 -9.263 24.782 1.00 82.81 116 ILE A O 1
ATOM 901 N N . ASP A 1 117 ? -4.395 -11.131 23.629 1.00 81.62 117 ASP A N 1
ATOM 902 C CA . ASP A 1 117 ? -3.073 -11.741 23.630 1.00 81.62 117 ASP A CA 1
ATOM 903 C C . ASP A 1 117 ? -2.149 -10.996 22.641 1.00 81.62 117 ASP A C 1
ATOM 905 O O . ASP A 1 117 ? -2.425 -11.002 21.435 1.00 81.62 117 ASP A O 1
ATOM 909 N N . PRO A 1 118 ? -1.047 -10.378 23.110 1.00 79.56 118 PRO A N 1
ATOM 910 C CA . PRO A 1 118 ? -0.144 -9.596 22.269 1.00 79.56 118 PRO A CA 1
ATOM 911 C C . PRO A 1 118 ? 0.530 -10.370 21.130 1.00 79.56 118 PRO A C 1
ATOM 913 O O . PRO A 1 118 ? 1.040 -9.754 20.198 1.00 79.56 118 PRO A O 1
ATOM 916 N N . TYR A 1 119 ? 0.557 -11.703 21.189 1.00 79.19 119 TYR A N 1
ATOM 917 C CA . TYR A 1 119 ? 1.269 -12.536 20.215 1.00 79.19 119 TYR A CA 1
ATOM 918 C C . TYR A 1 119 ? 0.344 -13.252 19.230 1.00 79.19 119 TYR A C 1
ATOM 920 O O . TYR A 1 119 ? 0.816 -13.959 18.336 1.00 79.19 119 TYR A O 1
ATOM 928 N N . LYS A 1 120 ? -0.973 -13.067 19.361 1.00 81.06 120 LYS A N 1
ATOM 929 C CA . LYS A 1 120 ? -1.964 -13.633 18.443 1.00 81.06 120 LYS A CA 1
ATOM 930 C C . LYS A 1 120 ? -2.431 -12.607 17.432 1.00 81.06 120 LYS A C 1
ATOM 932 O O . LYS A 1 120 ? -2.364 -11.406 17.666 1.00 81.06 120 LYS A O 1
ATOM 937 N N . LYS A 1 121 ? -2.933 -13.110 16.305 1.00 81.12 121 LYS A N 1
ATOM 938 C CA . LYS A 1 121 ? -3.609 -12.308 15.286 1.00 81.12 121 LYS A CA 1
ATOM 939 C C . LYS A 1 121 ? -4.869 -11.669 15.877 1.00 81.12 121 LYS A C 1
ATOM 941 O O . LYS A 1 121 ? -5.618 -12.342 16.587 1.00 81.12 121 LYS A O 1
ATOM 946 N N . LEU A 1 122 ? -5.123 -10.408 15.532 1.00 83.56 122 LEU A N 1
ATOM 947 C CA . LEU A 1 122 ? -6.393 -9.757 15.843 1.00 83.56 122 LEU A CA 1
ATOM 948 C C . LEU A 1 122 ? -7.544 -10.493 15.141 1.00 83.56 122 LEU A C 1
ATOM 950 O O . LEU A 1 122 ? -7.401 -11.002 14.028 1.00 83.56 122 LEU A O 1
ATOM 954 N N . ASN A 1 123 ? -8.687 -10.565 15.816 1.00 86.81 123 ASN A N 1
ATOM 955 C CA . ASN A 1 123 ? -9.924 -11.026 15.200 1.00 86.81 123 ASN A CA 1
ATOM 956 C C . ASN A 1 123 ? -10.665 -9.838 14.561 1.00 86.81 123 ASN A C 1
ATOM 958 O O . ASN A 1 123 ? -10.391 -8.679 14.869 1.00 86.81 123 ASN A O 1
ATOM 962 N N . THR A 1 124 ? -11.654 -10.120 13.714 1.00 89.69 124 THR A N 1
ATOM 963 C CA . THR A 1 124 ? -12.381 -9.083 12.962 1.00 89.69 124 THR A CA 1
ATOM 964 C C . THR A 1 124 ? -13.104 -8.068 13.855 1.00 89.69 124 THR A C 1
ATOM 966 O O . THR A 1 124 ? -13.223 -6.901 13.496 1.00 89.69 124 THR A O 1
ATOM 969 N N . VAL A 1 125 ? -13.591 -8.484 15.027 1.00 90.25 125 VAL A N 1
ATOM 970 C CA . VAL A 1 125 ? -14.293 -7.591 15.967 1.00 90.25 125 VAL A CA 1
ATOM 971 C C . VAL A 1 125 ? -13.318 -6.588 16.584 1.00 90.25 125 VAL A C 1
ATOM 973 O O . VAL A 1 125 ? -13.604 -5.396 16.665 1.00 90.25 125 VAL A O 1
ATOM 976 N N . VAL A 1 126 ? -12.142 -7.071 16.972 1.00 90.75 126 VAL A N 1
ATOM 977 C CA . VAL A 1 126 ? -11.062 -6.275 17.550 1.00 90.75 126 VAL A CA 1
ATOM 978 C C . VAL A 1 126 ? -10.449 -5.342 16.506 1.00 90.75 126 VAL A C 1
ATOM 980 O O . VAL A 1 126 ? -10.200 -4.183 16.817 1.00 90.75 126 VAL A O 1
ATOM 983 N N . GLU A 1 127 ? -10.265 -5.801 15.264 1.00 91.19 127 GLU A N 1
ATOM 984 C CA . GLU A 1 127 ? -9.802 -4.955 14.153 1.00 91.19 127 GLU A CA 1
ATOM 985 C C . GLU A 1 127 ? -10.762 -3.783 13.902 1.00 91.19 127 GLU A C 1
ATOM 987 O O . GLU A 1 127 ? -10.319 -2.642 13.786 1.00 91.19 127 GLU A O 1
ATOM 992 N N . ARG A 1 128 ? -12.081 -4.033 13.906 1.00 92.69 128 ARG A N 1
ATOM 993 C CA . ARG A 1 128 ? -13.094 -2.969 13.782 1.00 92.69 128 ARG A CA 1
ATOM 994 C C . ARG A 1 128 ? -13.030 -1.973 14.936 1.00 92.69 128 ARG A C 1
ATOM 996 O O . ARG A 1 128 ? -13.072 -0.770 14.696 1.00 92.69 128 ARG A O 1
ATOM 1003 N N . LYS A 1 129 ? -12.896 -2.463 16.172 1.00 93.38 129 LYS A N 1
ATOM 1004 C CA . LYS A 1 129 ? -12.769 -1.603 17.358 1.00 93.38 129 LYS A CA 1
ATOM 1005 C C . LYS A 1 129 ? -11.499 -0.753 17.298 1.00 93.38 129 LYS A C 1
ATOM 1007 O O . LYS A 1 129 ? -11.548 0.430 17.607 1.00 93.38 129 LYS A O 1
ATOM 1012 N N . LEU A 1 130 ? -10.379 -1.322 16.849 1.00 94.00 130 LEU A N 1
ATOM 1013 C CA . LEU A 1 130 ? -9.139 -0.570 16.645 1.00 94.00 130 LEU A CA 1
ATOM 1014 C C . LEU A 1 130 ? -9.323 0.534 15.598 1.00 94.00 130 LEU A C 1
ATOM 1016 O O . LEU A 1 130 ? -8.902 1.661 15.836 1.00 94.00 130 LEU A O 1
ATOM 1020 N N . GLY A 1 131 ? -9.987 0.228 14.480 1.00 94.31 131 GLY A N 1
ATOM 1021 C CA . GLY A 1 131 ? -10.313 1.215 13.450 1.00 94.31 131 GLY A CA 1
ATOM 1022 C C . GLY A 1 131 ? -11.150 2.377 13.992 1.00 94.31 131 GLY A C 1
ATOM 1023 O O . GLY A 1 131 ? -10.826 3.530 13.727 1.00 94.31 131 GLY A O 1
ATOM 1024 N N . GLN A 1 132 ? -12.158 2.093 14.823 1.00 94.19 132 GLN A N 1
ATOM 1025 C CA . GLN A 1 132 ? -12.962 3.126 15.492 1.00 94.19 132 GLN A CA 1
ATOM 1026 C C . GLN A 1 132 ? -12.118 4.002 16.427 1.00 94.19 132 GLN A C 1
ATOM 1028 O O . GLN A 1 132 ? -12.171 5.223 16.328 1.00 94.19 132 GLN A O 1
ATOM 1033 N N . LEU A 1 133 ? -11.273 3.397 17.269 1.00 94.75 133 LEU A N 1
ATOM 1034 C CA . LEU A 1 133 ? -10.384 4.144 18.170 1.00 94.75 133 LEU A CA 1
ATOM 1035 C C . LEU A 1 133 ? -9.397 5.036 17.404 1.00 94.75 133 LEU A C 1
ATOM 1037 O O . LEU A 1 133 ? -9.052 6.127 17.856 1.00 94.75 133 LEU A O 1
ATOM 1041 N N . ILE A 1 134 ? -8.917 4.575 16.248 1.00 95.56 134 ILE A N 1
ATOM 1042 C CA . ILE A 1 134 ? -8.017 5.355 15.395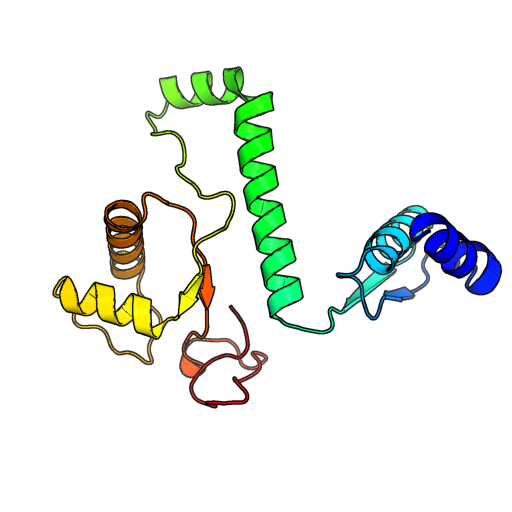 1.00 95.56 134 ILE A CA 1
ATOM 1043 C C . ILE A 1 134 ? -8.766 6.507 14.728 1.00 95.56 134 ILE A C 1
ATOM 1045 O O . ILE A 1 134 ? -8.239 7.619 14.690 1.00 95.56 134 ILE A O 1
ATOM 1049 N N . LEU A 1 135 ? -9.994 6.273 14.266 1.00 94.69 135 LEU A N 1
ATOM 1050 C CA . LEU A 1 135 ? -10.846 7.321 13.718 1.00 94.69 135 LEU A CA 1
ATOM 1051 C C . LEU A 1 135 ? -11.124 8.411 14.760 1.00 94.69 135 LEU A C 1
ATOM 1053 O O . LEU A 1 135 ? -10.959 9.590 14.463 1.00 94.69 135 LEU A O 1
ATOM 1057 N N . GLU A 1 136 ? -11.471 8.029 15.988 1.00 94.31 136 GLU A N 1
ATOM 1058 C CA . GLU A 1 136 ? -11.734 8.964 17.088 1.00 94.31 136 GLU A CA 1
ATOM 1059 C C . GLU A 1 136 ? -10.484 9.757 17.494 1.00 94.31 136 GLU A C 1
ATOM 1061 O O . GLU A 1 136 ? -10.560 10.962 17.731 1.00 94.31 136 GLU A O 1
ATOM 1066 N N . LYS A 1 137 ? -9.318 9.102 17.558 1.00 94.75 137 LYS A N 1
ATOM 1067 C CA . LYS A 1 137 ? -8.078 9.715 18.057 1.00 94.75 137 LYS A CA 1
ATOM 1068 C C . LYS A 1 137 ? -7.309 10.511 17.002 1.00 94.75 137 LYS A C 1
ATOM 1070 O O . LYS A 1 137 ? -6.684 11.516 17.332 1.00 94.75 137 LYS A O 1
ATOM 1075 N N . TYR A 1 138 ? -7.303 10.042 15.758 1.00 94.25 138 TYR A N 1
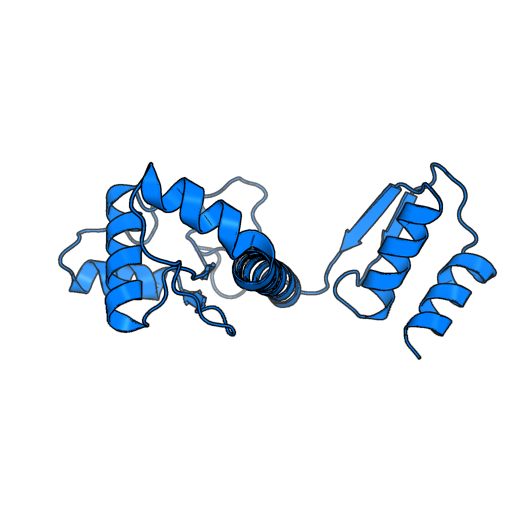ATOM 1076 C CA . TYR A 1 138 ? -6.462 10.574 14.680 1.00 94.25 138 TYR A CA 1
ATOM 1077 C C . TYR A 1 138 ? -7.262 11.103 13.485 1.00 94.25 138 TYR A C 1
ATOM 1079 O O . TYR A 1 138 ? -6.664 11.663 12.569 1.00 94.25 138 TYR A O 1
ATOM 1087 N N . GLY A 1 139 ? -8.589 10.937 13.469 1.00 94.38 139 GLY A N 1
ATOM 1088 C CA . GLY A 1 139 ? -9.446 11.443 12.395 1.00 94.38 139 GLY A CA 1
ATOM 1089 C C . GLY A 1 139 ? -9.248 10.736 11.053 1.00 94.38 139 GLY A C 1
ATOM 1090 O O . GLY A 1 139 ? -9.504 11.337 10.013 1.00 94.38 139 GLY A O 1
ATOM 1091 N N . THR A 1 140 ? -8.758 9.491 11.056 1.00 95.38 140 THR A N 1
ATOM 1092 C CA . THR A 1 140 ? -8.455 8.722 9.840 1.00 95.38 140 THR A CA 1
ATOM 1093 C C . THR A 1 140 ? -9.012 7.308 9.919 1.00 95.38 140 THR A C 1
ATOM 1095 O O . THR A 1 140 ? -8.918 6.649 10.950 1.00 95.38 140 THR A O 1
ATOM 1098 N N . GLU A 1 141 ? -9.554 6.828 8.809 1.00 94.19 141 GLU A N 1
ATOM 1099 C CA . GLU A 1 141 ? -10.011 5.451 8.604 1.00 94.19 141 GLU A CA 1
ATOM 1100 C C . GLU A 1 141 ? -8.932 4.603 7.918 1.00 94.19 141 GLU A C 1
ATOM 1102 O O . GLU A 1 141 ? -8.941 3.376 8.009 1.00 94.19 141 GLU A O 1
ATOM 1107 N N . PHE A 1 142 ? -7.961 5.251 7.265 1.00 95.25 142 PHE A N 1
ATOM 1108 C CA . PHE A 1 142 ? -6.814 4.594 6.648 1.00 95.25 142 PHE A CA 1
ATOM 1109 C C . PHE A 1 142 ? -5.565 4.717 7.528 1.00 95.25 142 PHE A C 1
ATOM 1111 O O . PHE A 1 142 ? -5.149 5.818 7.901 1.00 95.25 142 PHE A O 1
ATOM 1118 N N . TYR A 1 143 ? -4.958 3.577 7.857 1.00 94.69 143 TYR A N 1
ATOM 1119 C CA . TYR A 1 143 ? -3.721 3.481 8.631 1.00 94.69 143 TYR A CA 1
ATOM 1120 C C . TYR A 1 143 ? -2.971 2.186 8.293 1.00 94.69 143 TYR A C 1
ATOM 1122 O O . TYR A 1 143 ? -3.533 1.240 7.742 1.00 94.69 143 TYR A O 1
ATOM 1130 N N . MET A 1 144 ? -1.689 2.131 8.649 1.00 92.94 144 MET A N 1
ATOM 1131 C CA . MET A 1 144 ? -0.849 0.944 8.506 1.00 92.94 144 MET A CA 1
ATOM 1132 C C . MET A 1 144 ? -0.400 0.441 9.871 1.00 92.94 144 MET A C 1
ATOM 1134 O O . MET A 1 144 ? 0.207 1.179 10.648 1.00 92.94 144 MET A O 1
ATOM 1138 N N . LEU A 1 145 ? -0.655 -0.836 10.141 1.00 90.81 145 LEU A N 1
ATOM 1139 C CA . LEU A 1 145 ? -0.173 -1.524 11.333 1.00 90.81 145 LEU A CA 1
ATOM 1140 C C . LEU A 1 145 ? 1.064 -2.350 10.967 1.00 90.81 145 LEU A C 1
ATOM 1142 O O . LEU A 1 145 ? 0.987 -3.228 10.112 1.00 90.81 145 LEU A O 1
ATOM 1146 N N . HIS A 1 146 ? 2.206 -2.076 11.595 1.00 88.19 146 HIS A N 1
ATOM 1147 C CA . HIS A 1 146 ? 3.472 -2.752 11.291 1.00 88.19 146 HIS A CA 1
ATOM 1148 C C . HIS A 1 146 ? 4.069 -3.440 12.526 1.00 88.19 146 HIS A C 1
ATOM 1150 O O . HIS A 1 146 ? 3.654 -3.176 13.654 1.00 88.19 146 HIS A O 1
ATOM 1156 N N . ARG A 1 147 ? 5.057 -4.330 12.321 1.00 85.62 147 ARG A N 1
ATOM 1157 C CA . ARG A 1 147 ? 5.627 -5.198 13.377 1.00 85.62 147 ARG A CA 1
ATOM 1158 C C . ARG A 1 147 ? 4.586 -6.117 14.030 1.00 85.62 147 ARG A C 1
ATOM 1160 O O . ARG A 1 147 ? 4.517 -6.229 15.247 1.00 85.62 147 ARG A O 1
ATOM 1167 N N . CYS A 1 148 ? 3.773 -6.791 13.220 1.00 84.62 148 CYS A N 1
ATOM 1168 C CA . CYS A 1 148 ? 2.886 -7.840 13.734 1.00 84.62 148 CYS A CA 1
ATOM 1169 C C . CYS A 1 148 ? 3.705 -9.010 14.333 1.00 84.62 148 CYS A C 1
ATOM 1171 O O . CYS A 1 148 ? 4.897 -9.126 14.041 1.00 84.62 148 CYS A O 1
ATOM 1173 N N . PRO A 1 149 ? 3.109 -9.885 15.159 1.00 85.31 149 PRO A N 1
ATOM 1174 C CA . PRO A 1 149 ? 3.797 -11.052 15.703 1.00 85.31 149 PRO A CA 1
ATOM 1175 C C . PRO A 1 149 ? 4.104 -12.079 14.606 1.00 85.31 149 PRO A C 1
ATOM 1177 O O . PRO A 1 149 ? 3.258 -12.374 13.757 1.00 85.31 149 PRO A O 1
ATOM 1180 N N . LEU A 1 150 ? 5.307 -12.660 14.645 1.00 83.56 150 LEU A N 1
ATOM 1181 C CA . LEU A 1 150 ? 5.768 -13.656 13.670 1.00 83.56 150 LEU A CA 1
ATOM 1182 C C . LEU A 1 150 ? 4.888 -14.914 13.675 1.00 83.56 150 LEU A C 1
ATOM 1184 O O . LEU A 1 150 ? 4.574 -15.451 12.616 1.00 83.56 150 LEU A O 1
ATOM 1188 N N . ALA A 1 151 ? 4.417 -15.329 14.855 1.00 82.00 151 ALA A N 1
ATOM 1189 C CA . ALA A 1 151 ? 3.566 -16.508 15.040 1.00 82.00 151 ALA A CA 1
ATOM 1190 C C . ALA A 1 151 ? 2.225 -16.439 14.282 1.00 82.00 151 ALA A C 1
ATOM 1192 O O . ALA A 1 151 ? 1.585 -17.463 14.059 1.00 82.00 151 ALA A O 1
ATOM 1193 N N . ALA A 1 152 ? 1.793 -15.242 13.879 1.00 77.12 152 ALA A N 1
ATOM 1194 C CA . ALA A 1 152 ? 0.532 -15.022 13.179 1.00 77.12 152 ALA A CA 1
ATOM 1195 C C . ALA A 1 152 ? 0.668 -14.999 11.643 1.00 77.12 152 ALA A C 1
ATOM 1197 O O . ALA A 1 152 ? -0.316 -14.705 10.955 1.00 77.12 152 ALA A O 1
ATOM 1198 N N . ARG A 1 153 ? 1.863 -15.249 11.086 1.00 81.75 153 ARG A N 1
ATOM 1199 C CA . ARG A 1 153 ? 2.139 -15.126 9.646 1.00 81.75 153 ARG A CA 1
ATOM 1200 C C . ARG A 1 153 ? 2.710 -16.396 9.021 1.00 81.75 153 ARG A C 1
ATOM 1202 O O . ARG A 1 153 ? 3.114 -17.335 9.695 1.00 81.75 153 ARG A O 1
ATOM 1209 N N . SER A 1 154 ? 2.735 -16.389 7.692 1.00 83.06 154 SER A N 1
ATOM 1210 C CA . SER A 1 154 ? 3.302 -17.451 6.866 1.00 83.06 154 SER A CA 1
ATOM 1211 C C . SER A 1 154 ? 4.804 -17.631 7.107 1.00 83.06 154 SER A C 1
ATOM 1213 O O . SER A 1 154 ? 5.517 -16.677 7.422 1.00 83.06 154 SER A O 1
ATOM 1215 N N . PHE A 1 155 ? 5.303 -18.842 6.861 1.00 84.56 155 PHE A N 1
ATOM 1216 C CA . PHE A 1 155 ? 6.692 -19.242 7.126 1.00 84.56 155 PHE A CA 1
ATOM 1217 C C . PHE A 1 155 ? 7.766 -18.420 6.387 1.00 84.56 155 PHE A C 1
ATOM 1219 O O . PHE A 1 155 ? 8.896 -18.339 6.852 1.00 84.56 155 PHE A O 1
ATOM 1226 N N . TYR A 1 156 ? 7.438 -17.810 5.244 1.00 82.00 156 TYR A N 1
ATOM 1227 C CA . TYR A 1 156 ? 8.376 -17.009 4.446 1.00 82.00 156 TYR A CA 1
ATOM 1228 C C . TYR A 1 156 ? 8.528 -15.565 4.950 1.00 82.00 156 TYR A C 1
ATOM 1230 O O . TYR A 1 156 ? 9.226 -14.760 4.332 1.00 82.00 156 TYR A O 1
ATOM 1238 N N . THR A 1 157 ? 7.840 -15.199 6.033 1.00 82.19 157 THR A N 1
ATOM 1239 C CA . THR A 1 157 ? 7.866 -13.824 6.532 1.00 82.19 157 THR A CA 1
ATOM 1240 C C . THR A 1 157 ? 9.166 -13.561 7.283 1.00 82.19 157 THR A C 1
ATOM 1242 O O . THR A 1 157 ? 9.517 -14.285 8.211 1.00 82.19 157 THR A O 1
ATOM 1245 N N . MET A 1 158 ? 9.883 -12.508 6.891 1.00 83.25 158 MET A N 1
ATOM 1246 C CA . MET A 1 158 ? 11.174 -12.181 7.492 1.00 83.25 158 MET A CA 1
ATOM 1247 C C . MET A 1 158 ? 10.988 -11.640 8.925 1.00 83.25 158 MET A C 1
ATOM 1249 O O . MET A 1 158 ? 10.225 -10.680 9.105 1.00 83.25 158 MET A O 1
ATOM 1253 N N . PRO A 1 159 ? 11.663 -12.213 9.941 1.00 83.69 159 PRO A N 1
ATOM 1254 C CA . PRO A 1 159 ? 11.632 -11.693 11.306 1.00 83.69 159 PRO A CA 1
ATOM 1255 C C . PRO A 1 159 ? 12.293 -10.312 11.386 1.00 83.69 159 PRO A C 1
ATOM 1257 O O . PRO A 1 159 ? 13.066 -9.913 10.512 1.00 83.69 159 PRO A O 1
ATOM 1260 N N . CYS A 1 160 ? 11.971 -9.549 12.424 1.00 80.44 160 CYS A N 1
ATOM 1261 C CA . CYS A 1 160 ? 12.609 -8.268 12.675 1.00 80.44 160 CYS A CA 1
ATOM 1262 C C . CYS A 1 160 ? 14.034 -8.488 13.198 1.00 80.44 160 CYS A C 1
ATOM 1264 O O . CYS A 1 160 ? 14.272 -9.400 13.985 1.00 80.44 160 CYS A O 1
ATOM 1266 N N . TYR A 1 161 ? 14.969 -7.627 12.789 1.00 79.50 161 TYR A N 1
ATOM 1267 C CA . TYR A 1 161 ? 16.362 -7.705 13.239 1.00 79.50 161 TYR A CA 1
ATOM 1268 C C . TYR A 1 161 ? 16.503 -7.441 14.745 1.00 79.50 161 TYR A C 1
ATOM 1270 O O . TYR A 1 161 ? 17.264 -8.133 15.409 1.00 79.50 161 TYR A O 1
ATOM 1278 N N . ASP A 1 162 ? 15.736 -6.483 15.278 1.00 83.94 162 ASP A N 1
ATOM 1279 C CA . ASP A 1 162 ? 15.809 -6.108 16.699 1.00 83.94 162 ASP A CA 1
ATOM 1280 C C . ASP A 1 162 ? 15.073 -7.081 17.639 1.00 83.94 162 ASP A C 1
ATOM 1282 O O . ASP A 1 162 ? 15.467 -7.234 18.790 1.00 83.94 162 ASP A O 1
ATOM 1286 N N . ASP A 1 163 ? 13.994 -7.724 17.174 1.00 81.06 163 ASP A N 1
ATOM 1287 C CA . ASP A 1 163 ? 13.220 -8.692 17.961 1.00 81.06 163 ASP A CA 1
ATOM 1288 C C . ASP A 1 163 ? 12.597 -9.756 17.050 1.00 81.06 163 ASP A C 1
ATOM 1290 O O . ASP A 1 163 ? 11.679 -9.491 16.271 1.00 81.06 163 ASP A O 1
ATOM 1294 N N . ILE A 1 164 ? 13.079 -10.989 17.192 1.00 81.62 164 ILE A N 1
ATOM 1295 C CA . ILE A 1 164 ? 12.690 -12.145 16.377 1.00 81.62 164 ILE A CA 1
ATOM 1296 C C . ILE A 1 164 ? 11.203 -12.499 16.563 1.00 81.62 164 ILE A C 1
ATOM 1298 O O . ILE A 1 164 ? 10.602 -13.118 15.686 1.00 81.62 164 ILE A O 1
ATOM 1302 N N . LYS A 1 165 ? 10.574 -12.088 17.674 1.00 80.06 165 LYS A N 1
ATOM 1303 C CA . LYS A 1 165 ? 9.142 -12.323 17.923 1.00 80.06 165 LYS A CA 1
ATOM 1304 C C . LYS A 1 165 ? 8.244 -11.515 16.991 1.00 80.06 165 LYS A C 1
ATOM 1306 O O . LYS A 1 165 ? 7.095 -11.905 16.765 1.00 80.06 165 LYS A O 1
ATOM 1311 N N . TYR A 1 166 ? 8.754 -10.417 16.444 1.00 79.31 166 TYR A N 1
ATOM 1312 C CA . TYR A 1 166 ? 8.015 -9.527 15.564 1.00 79.31 166 TYR A CA 1
ATOM 1313 C C . TYR A 1 166 ? 8.504 -9.618 14.130 1.00 79.31 166 TYR A C 1
ATOM 1315 O O . TYR A 1 166 ? 9.626 -10.019 13.828 1.00 79.31 166 TYR A O 1
ATOM 1323 N N . LEU A 1 167 ? 7.637 -9.211 13.217 1.00 73.81 167 LEU A N 1
ATOM 1324 C CA . LEU A 1 167 ? 7.952 -9.160 11.804 1.00 73.81 167 LEU A CA 1
ATOM 1325 C C . LEU A 1 167 ? 8.853 -7.987 11.461 1.00 73.81 167 LEU A C 1
ATOM 1327 O O . LEU A 1 167 ? 8.700 -6.867 11.959 1.00 73.81 167 LEU A O 1
ATOM 1331 N N . GLY A 1 168 ? 9.719 -8.237 10.485 1.00 62.25 168 GLY A N 1
ATOM 1332 C CA . GLY A 1 168 ? 10.384 -7.186 9.751 1.00 62.25 168 GLY A CA 1
ATOM 1333 C C . GLY A 1 168 ? 9.380 -6.337 8.974 1.00 62.25 168 GLY A C 1
ATOM 1334 O O . GLY A 1 168 ? 9.571 -5.132 8.936 1.00 62.25 168 GLY A O 1
ATOM 1335 N N . CYS A 1 169 ? 8.316 -6.912 8.402 1.00 61.25 169 CYS A N 1
ATOM 1336 C CA . CYS A 1 169 ? 7.391 -6.237 7.477 1.00 61.25 169 CYS A CA 1
ATOM 1337 C C . CYS A 1 169 ? 6.037 -5.803 8.094 1.00 61.25 169 CYS A C 1
ATOM 1339 O O . CYS A 1 169 ? 5.787 -6.004 9.287 1.00 61.25 169 CYS A O 1
ATOM 1341 N N . PHE A 1 170 ? 5.197 -5.167 7.263 1.00 62.03 170 PHE A N 1
ATOM 1342 C CA . PHE A 1 170 ? 3.796 -4.811 7.534 1.00 62.03 170 PHE A CA 1
ATOM 1343 C C . PHE A 1 170 ? 2.857 -5.877 6.948 1.00 62.03 170 PHE A C 1
ATOM 1345 O O . PHE A 1 170 ? 3.192 -6.392 5.856 1.00 62.03 170 PHE A O 1
#

InterPro domains:
  IPR004523 Aspartate-tRNA synthetase, type 2 [PTHR43450] (55-167)
  IPR036291 NAD(P)-binding domain superfamily [SSF51735] (1-79)
  IPR045864 Class II Aminoacyl-tRNA synthetase/Biotinyl protein ligase (BPL) and lipoyl protein ligase (LPL) [SSF55681] (51-169)

Sequence (170 aa):
MPGITAYVGFNEIGAPKKGEYVFVSAASGAIGQIVGQLAKLAGCYVVGSAGSKEKVMGIVDRLFVMIFDYLNENCKEELEVVQRQYPFETLKYLRNTLRLRYEEGIQMLKEAGAEIDPYKKLNTVVERKLGQLILEKYGTEFYMLHRCPLAARSFYTMPCYDDIKYLGCF